Protein AF-A0A8C6BHD3-F1 (afdb_monomer)

InterPro domains:
  IPR000164 Histone H3/CENP-A [PR00622] (3-17)
  IPR000164 Histone H3/CENP-A [PR00622] (17-31)
  IPR000164 Histone H3/CENP-A [PR00622] (34-55)
  IPR000164 Histone H3/CENP-A [PR00622] (58-75)
  IPR000164 Histone H3/CENP-A [PR00622] (80-91)
  IPR000164 Histone H3/CENP-A [PS00322] (15-21)
  IPR000164 Histone H3/CENP-A [PS00959] (67-75)
  IPR000164 Histone H3/CENP-A [PTHR11426] (1-90)
  IPR000164 Histone H3/CENP-A [SM00428] (34-91)
  IPR007125 Core Histone H2A/H2B/H3 domain [PF00125] (44-90)
  IPR009072 Histone-fold [G3DSA:1.10.20.10] (2-91)
  IPR009072 Histone-fold [SSF47113] (2-87)

Solvent-accessible surface area (backbone atoms only — not comparable to full-atom values): 6552 Å² total; per-residue (Å²): 135,85,82,81,80,83,72,87,73,83,80,89,75,83,84,75,94,70,83,92,67,89,76,74,81,76,70,87,74,69,69,85,83,65,81,80,77,75,78,90,74,82,59,90,61,57,62,56,57,51,50,52,57,49,58,74,72,47,89,73,78,91,65,62,55,69,65,53,41,50,51,55,51,57,60,44,46,78,78,46,76,91,76,83,79,59,69,79,82,54,105

Foldseek 3Di:
DDDDDDDDDDDDDDDPDDDDDDDDPPDDDDDPDDDDDPPDDDDPPPVVVVVVVVPVVDPDDPDDLVVQLVVVQVVVCVVPPPDDDDPVVSD

pLDDT: mean 82.75, std 15.57, range [45.66, 98.62]

Nearest PDB structures (foldseek):
  3lel-assembly2_O  TM=9.770E-01  e=4.163E-06  Xenopus laevis
  6hts-assembly1_M  TM=9.794E-01  e=4.163E-06  Homo sapiens
  7cow-assembly1_K  TM=9.744E-01  e=5.567E-06  Homo sapiens
  6k1k-assembly1_E  TM=9.831E-01  e=8.610E-06  Homo sapiens
  5ong-assembly1_E  TM=9.718E-01  e=1.071E-05  Xenopus laevis

Sequence (91 aa):
MARTKQTARKSTGGKAPRKQLATKAARKSAPATGGVKKPHRYRPGTVALREIRRYQKSTELLIRKLPFQRLVREIAQDFKTDLRFQSYCLL

Secondary structure (DSSP, 8-state):
-------------------------------SSS-PPPPP-PPTTHHHHHHHHHHHH----SS-HHHHHHHHHHHHHTT-TT----GGG--

Organism: Monodon monoceros (NCBI:txid40151)

Structure (mmCIF, N/CA/C/O backbone):
data_AF-A0A8C6BHD3-F1
#
_entry.id   AF-A0A8C6BHD3-F1
#
loop_
_atom_site.group_PDB
_atom_site.id
_atom_site.type_symbol
_atom_site.label_atom_id
_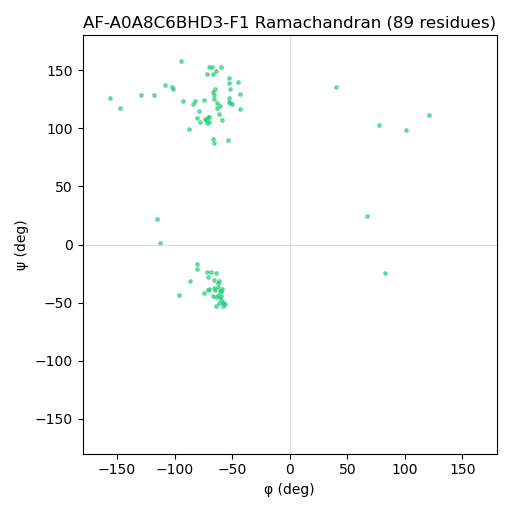atom_site.label_alt_id
_atom_site.label_comp_id
_atom_site.label_asym_id
_atom_site.label_entity_id
_atom_site.label_seq_id
_atom_site.pdbx_PDB_ins_code
_atom_site.Cartn_x
_atom_site.Cartn_y
_atom_site.Cartn_z
_atom_site.occupancy
_atom_site.B_iso_or_equiv
_atom_site.auth_seq_id
_atom_site.auth_comp_id
_atom_site.auth_asym_id
_atom_site.auth_atom_id
_atom_site.pdbx_PDB_model_num
ATOM 1 N N . MET A 1 1 ? 51.167 -11.502 -48.595 1.00 45.66 1 MET A N 1
ATOM 2 C CA . MET A 1 1 ? 51.450 -10.655 -47.413 1.00 45.66 1 MET A CA 1
ATOM 3 C C . MET A 1 1 ? 50.398 -9.556 -47.339 1.00 45.66 1 MET A C 1
ATOM 5 O O . MET A 1 1 ? 50.324 -8.739 -48.247 1.00 45.66 1 MET A O 1
ATOM 9 N N . ALA A 1 2 ? 49.517 -9.590 -46.336 1.00 60.16 2 ALA A N 1
ATOM 10 C CA . ALA A 1 2 ? 48.402 -8.650 -46.217 1.00 60.16 2 ALA A CA 1
ATOM 11 C C . ALA A 1 2 ? 48.869 -7.329 -45.580 1.00 60.16 2 ALA A C 1
ATOM 13 O O . ALA A 1 2 ? 49.417 -7.319 -44.481 1.00 60.16 2 ALA A O 1
ATOM 14 N N . ARG A 1 3 ? 48.656 -6.213 -46.283 1.00 64.12 3 ARG A N 1
ATOM 15 C CA . ARG A 1 3 ? 48.998 -4.860 -45.828 1.00 64.12 3 ARG A CA 1
ATOM 16 C C . ARG A 1 3 ? 48.054 -4.439 -44.699 1.00 64.12 3 ARG A C 1
ATOM 18 O O . ARG A 1 3 ? 46.882 -4.159 -44.942 1.00 64.12 3 ARG A O 1
ATOM 25 N N . THR A 1 4 ? 48.562 -4.345 -43.476 1.00 69.62 4 THR A N 1
ATOM 26 C CA . THR A 1 4 ? 47.844 -3.754 -42.342 1.00 69.62 4 THR A CA 1
ATOM 27 C C . THR A 1 4 ? 47.777 -2.234 -42.523 1.00 69.62 4 THR A C 1
ATOM 29 O O . THR A 1 4 ? 48.768 -1.518 -42.402 1.00 69.62 4 THR A O 1
ATOM 32 N N . LYS A 1 5 ? 46.596 -1.705 -42.863 1.00 67.81 5 LYS A N 1
ATOM 33 C CA . LYS A 1 5 ? 46.342 -0.257 -42.816 1.00 67.81 5 LYS A CA 1
ATOM 34 C C . LYS A 1 5 ? 46.091 0.136 -41.361 1.00 67.81 5 LYS A C 1
ATOM 36 O O . LYS A 1 5 ? 45.027 -0.131 -40.812 1.00 67.81 5 LYS A O 1
ATOM 41 N N . GLN A 1 6 ? 47.072 0.784 -40.746 1.00 65.44 6 GLN A N 1
ATOM 42 C CA . GLN A 1 6 ? 46.915 1.455 -39.462 1.00 65.44 6 GLN A CA 1
ATOM 43 C C . GLN A 1 6 ? 46.036 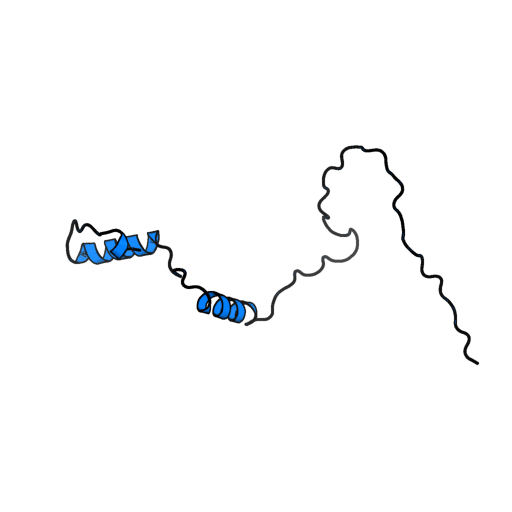2.698 -39.686 1.00 65.44 6 GLN A C 1
ATOM 45 O O . GLN A 1 6 ? 46.466 3.675 -40.295 1.00 65.44 6 GLN A O 1
ATOM 50 N N . THR A 1 7 ? 44.772 2.663 -39.266 1.00 68.19 7 THR A N 1
ATOM 51 C CA . THR A 1 7 ? 43.935 3.871 -39.253 1.00 68.19 7 THR A CA 1
ATOM 52 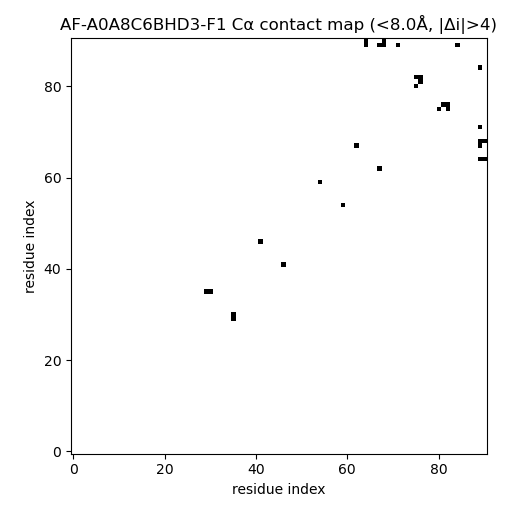C C . THR A 1 7 ? 44.216 4.642 -37.972 1.00 68.19 7 THR A C 1
ATOM 54 O O . THR A 1 7 ? 44.013 4.108 -36.880 1.00 68.19 7 THR A O 1
ATOM 57 N N . ALA A 1 8 ? 44.664 5.892 -38.092 1.00 63.75 8 ALA A N 1
ATOM 58 C CA . ALA A 1 8 ? 44.861 6.781 -36.954 1.00 63.75 8 ALA A CA 1
ATOM 59 C C . ALA A 1 8 ? 43.534 6.969 -36.197 1.00 63.75 8 ALA A C 1
ATOM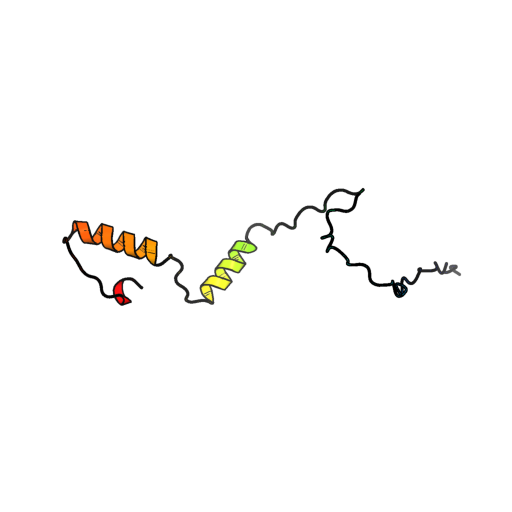 61 O O . ALA A 1 8 ? 42.609 7.635 -36.665 1.00 63.75 8 ALA A O 1
ATOM 62 N N . ARG A 1 9 ? 43.428 6.364 -35.014 1.00 66.00 9 ARG A N 1
ATOM 63 C CA . ARG A 1 9 ? 42.337 6.620 -34.074 1.00 66.00 9 ARG A CA 1
ATOM 64 C C . ARG A 1 9 ? 42.665 7.940 -33.375 1.00 66.00 9 ARG A C 1
ATOM 66 O O . ARG A 1 9 ? 43.662 8.019 -32.666 1.00 66.00 9 ARG A O 1
ATOM 73 N N . LYS A 1 10 ? 41.857 8.984 -33.582 1.00 61.91 10 LYS A N 1
ATOM 74 C CA . LYS A 1 10 ? 41.989 10.241 -32.828 1.00 61.91 10 LYS A CA 1
ATOM 75 C C . LYS A 1 10 ? 41.762 9.941 -31.343 1.00 61.91 10 LYS A C 1
ATOM 77 O O . LYS A 1 10 ? 40.651 9.592 -30.950 1.00 61.91 10 LYS A O 1
ATOM 82 N N . SER A 1 11 ? 42.804 10.067 -30.528 1.00 63.88 11 SER A N 1
ATOM 83 C CA . SER A 1 11 ? 42.697 10.076 -29.071 1.00 63.88 11 SER A CA 1
ATOM 84 C C . SER A 1 11 ? 42.073 11.402 -28.641 1.00 63.88 11 SER A C 1
ATOM 86 O O . SER A 1 11 ? 42.714 12.449 -28.679 1.00 63.88 11 SER A O 1
ATOM 88 N N . THR A 1 12 ? 40.803 11.392 -28.255 1.00 65.62 12 THR A N 1
ATOM 89 C CA . THR A 1 12 ? 40.200 12.530 -27.556 1.00 65.62 12 THR A CA 1
ATOM 90 C C . THR A 1 12 ? 40.722 12.565 -26.124 1.00 65.62 12 THR A C 1
ATOM 92 O O . THR A 1 12 ? 40.324 11.730 -25.313 1.00 65.62 12 THR A O 1
ATOM 95 N N . GLY A 1 13 ? 41.584 13.532 -25.807 1.00 58.53 13 GLY A N 1
ATOM 96 C CA . GLY A 1 13 ? 42.074 13.761 -24.449 1.00 58.53 13 GLY A CA 1
ATOM 97 C C . GLY A 1 13 ? 42.353 15.240 -24.188 1.00 58.53 13 GLY A C 1
ATOM 98 O O . GLY A 1 13 ? 43.216 15.821 -24.831 1.00 58.53 13 GLY A O 1
ATOM 99 N N . GLY A 1 14 ? 41.625 15.820 -23.228 1.00 66.69 14 GLY A N 1
ATOM 100 C CA . GLY A 1 14 ? 41.973 17.085 -22.568 1.00 66.69 14 GLY A CA 1
ATOM 101 C C . GLY A 1 14 ? 41.216 18.326 -23.049 1.00 66.69 14 GLY A C 1
ATOM 102 O O . GLY A 1 14 ? 41.583 18.963 -24.027 1.00 66.69 14 GLY A O 1
ATOM 103 N N . LYS A 1 15 ? 40.171 18.723 -22.315 1.00 65.75 15 LYS A N 1
ATOM 104 C CA . LYS A 1 15 ? 39.526 20.040 -22.450 1.00 65.75 15 LYS A CA 1
ATOM 105 C C . LYS A 1 15 ? 40.459 21.089 -21.816 1.00 65.75 15 LYS A C 1
ATOM 107 O O . LYS A 1 15 ? 40.810 20.933 -20.652 1.00 65.75 15 LYS A O 1
ATOM 112 N N . ALA A 1 16 ? 40.851 22.129 -22.553 1.00 69.38 16 ALA A N 1
ATOM 113 C CA . ALA A 1 16 ? 41.676 23.231 -22.034 1.00 69.38 16 ALA A CA 1
ATOM 114 C C . ALA A 1 16 ? 40.988 23.973 -20.858 1.00 69.38 16 ALA A C 1
ATOM 116 O O . ALA A 1 16 ? 39.749 23.994 -20.809 1.00 69.38 16 ALA A O 1
ATOM 117 N N . PRO A 1 17 ? 41.737 24.597 -19.921 1.00 63.50 17 PRO A N 1
ATOM 118 C CA . PRO A 1 17 ? 41.151 25.243 -18.750 1.00 63.50 17 PRO A CA 1
ATOM 119 C C . PRO A 1 17 ? 40.397 26.506 -19.178 1.00 63.50 17 PRO A C 1
ATOM 121 O O . PRO A 1 17 ? 40.983 27.499 -19.605 1.00 63.50 17 PRO A O 1
ATOM 124 N N . ARG A 1 18 ? 39.064 26.465 -19.100 1.00 64.00 18 ARG A N 1
ATOM 125 C CA . ARG A 1 18 ? 38.198 27.592 -19.461 1.00 64.00 18 ARG A CA 1
ATOM 126 C C . ARG A 1 18 ? 37.907 28.436 -18.218 1.00 64.00 18 ARG A C 1
ATOM 128 O O . ARG A 1 18 ? 37.376 27.921 -17.237 1.00 64.00 18 ARG A O 1
ATOM 135 N N . LYS A 1 19 ? 38.232 29.731 -18.299 1.00 63.78 19 LYS A N 1
ATOM 136 C CA . LYS A 1 19 ? 37.875 30.798 -17.344 1.00 63.78 19 LYS A CA 1
ATOM 137 C C . LYS A 1 19 ? 36.402 30.664 -16.913 1.00 63.78 19 LYS A C 1
ATOM 139 O O . LYS A 1 19 ? 35.529 30.513 -17.772 1.00 63.78 19 LYS A O 1
ATOM 144 N N . GLN A 1 20 ? 36.138 30.684 -15.604 1.00 64.19 20 GLN A N 1
ATOM 145 C CA . GLN A 1 20 ? 34.797 30.546 -15.031 1.00 64.19 20 GLN A CA 1
ATOM 146 C C . GLN A 1 20 ? 33.893 31.711 -15.448 1.00 64.19 20 GLN A C 1
ATOM 148 O O . GLN A 1 20 ? 34.120 32.858 -15.079 1.00 64.19 20 GLN A O 1
ATOM 153 N N . LEU A 1 21 ? 32.829 31.379 -16.172 1.00 62.09 21 LEU A N 1
ATOM 154 C CA . LEU A 1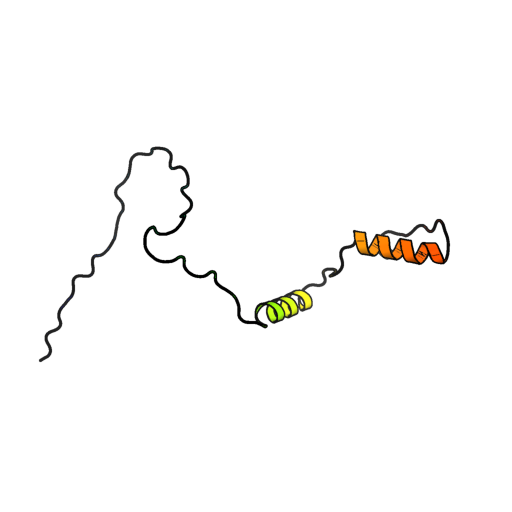 21 ? 31.595 32.152 -16.246 1.00 62.09 21 LEU A CA 1
ATOM 155 C C . LEU A 1 21 ? 30.469 31.157 -15.957 1.00 62.09 21 LEU A C 1
ATOM 157 O O . LEU A 1 21 ? 30.466 30.054 -16.510 1.00 62.09 21 LEU A O 1
ATOM 161 N N . ALA A 1 22 ? 29.594 31.514 -15.016 1.00 66.25 22 ALA A N 1
ATOM 162 C CA . ALA A 1 22 ? 28.598 30.644 -14.399 1.00 66.25 22 ALA A CA 1
ATOM 163 C C . ALA A 1 22 ? 27.881 29.742 -15.418 1.00 66.25 22 ALA A C 1
ATOM 165 O O . ALA A 1 22 ? 27.180 30.204 -16.319 1.00 66.25 22 ALA A O 1
AT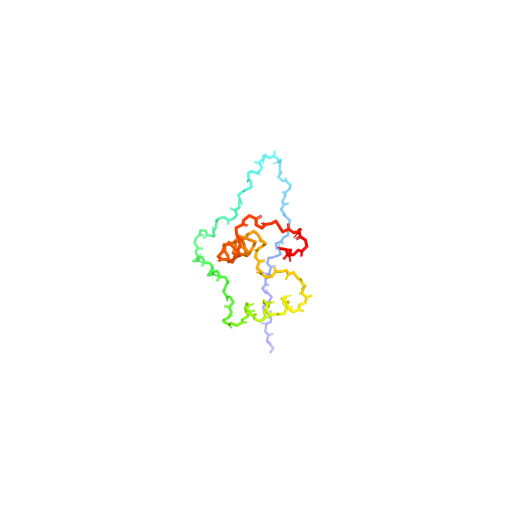OM 166 N N . THR A 1 23 ? 28.056 28.428 -15.272 1.00 59.62 23 THR A N 1
ATOM 167 C CA . THR A 1 23 ? 27.392 27.451 -16.134 1.00 59.62 23 THR A CA 1
ATOM 168 C C . THR A 1 23 ? 26.031 27.116 -15.543 1.00 59.62 23 THR A C 1
ATOM 170 O O . THR A 1 23 ? 25.893 26.302 -14.636 1.00 59.62 23 THR A O 1
ATOM 173 N N . LYS A 1 24 ? 24.990 27.753 -16.087 1.00 64.69 24 LYS A N 1
ATOM 174 C CA . LYS A 1 24 ? 23.608 27.275 -15.982 1.00 64.69 24 LYS A CA 1
ATOM 175 C C . LYS A 1 24 ? 23.611 25.799 -16.394 1.00 64.69 24 LYS A C 1
ATOM 177 O O . LYS A 1 24 ? 24.056 25.481 -17.498 1.00 64.69 24 LYS A O 1
ATOM 182 N N . ALA A 1 25 ? 23.183 24.898 -15.509 1.00 62.44 25 ALA A N 1
ATOM 183 C CA . ALA A 1 25 ? 23.145 23.466 -15.790 1.00 62.44 25 ALA A CA 1
ATOM 184 C C . ALA A 1 25 ? 22.127 23.187 -16.907 1.00 62.44 25 ALA A C 1
ATOM 186 O O . ALA A 1 25 ? 20.952 22.922 -16.658 1.00 62.44 25 ALA A O 1
ATOM 187 N N . ALA A 1 26 ? 22.583 23.264 -18.156 1.00 61.62 26 ALA A N 1
ATOM 188 C CA . ALA A 1 26 ? 21.859 22.769 -19.308 1.00 61.62 26 ALA A CA 1
ATOM 189 C C . ALA A 1 26 ? 21.790 21.244 -19.173 1.00 61.62 26 ALA A C 1
ATOM 191 O O . ALA A 1 26 ? 22.698 20.514 -19.576 1.00 61.62 26 ALA A O 1
ATOM 192 N N . ARG A 1 27 ? 20.722 20.750 -18.535 1.00 65.88 27 ARG A N 1
ATOM 193 C CA . ARG A 1 27 ? 20.339 19.340 -18.630 1.00 65.88 27 ARG A CA 1
ATOM 194 C C . ARG A 1 27 ? 20.258 19.028 -20.121 1.00 65.88 27 ARG A C 1
ATOM 196 O O . ARG A 1 27 ? 19.599 19.767 -20.843 1.00 65.88 27 ARG A O 1
ATOM 203 N N . LYS A 1 28 ? 20.9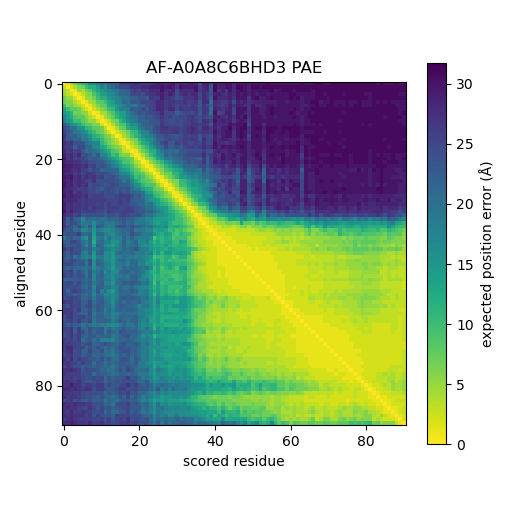64 17.987 -20.578 1.00 62.12 28 LYS A N 1
ATOM 204 C CA . LYS A 1 28 ? 20.961 17.526 -21.976 1.00 62.12 28 LYS A CA 1
ATOM 205 C C . LYS A 1 28 ? 19.521 17.286 -22.451 1.00 62.12 28 LYS A C 1
ATOM 207 O O . LYS A 1 28 ? 19.003 16.180 -22.326 1.00 62.12 28 LYS A O 1
ATOM 212 N N . SER A 1 29 ? 18.877 18.305 -23.001 1.00 61.06 29 SER A N 1
ATOM 213 C CA . SER A 1 29 ? 17.704 18.161 -23.847 1.00 61.06 29 SER A CA 1
ATOM 214 C C . SER A 1 29 ? 18.218 17.782 -25.231 1.00 61.06 29 SER A C 1
ATOM 216 O O . SER A 1 29 ? 18.868 18.610 -25.854 1.00 61.06 29 SER A O 1
ATOM 218 N N . ALA A 1 30 ? 17.981 16.520 -25.607 1.00 66.06 30 ALA A N 1
ATOM 219 C CA . ALA A 1 30 ? 18.054 15.885 -26.931 1.00 66.06 30 ALA A CA 1
ATOM 220 C C . ALA A 1 30 ? 19.220 16.255 -27.890 1.00 66.06 30 ALA A C 1
ATOM 222 O O . ALA A 1 30 ? 19.500 17.425 -28.129 1.00 66.06 30 ALA A O 1
ATOM 223 N N . PRO A 1 31 ? 19.870 15.278 -28.553 1.00 61.19 31 PRO A N 1
ATOM 224 C CA . PRO A 1 31 ? 20.669 15.604 -29.730 1.00 61.19 31 PRO A CA 1
ATOM 225 C C . PRO A 1 31 ? 19.757 16.226 -30.801 1.00 61.19 31 PRO A C 1
ATOM 227 O O . PRO A 1 31 ? 18.792 15.606 -31.246 1.00 61.19 31 PRO A O 1
ATOM 230 N N . ALA A 1 32 ? 20.050 17.468 -31.192 1.00 64.75 32 ALA A N 1
ATOM 231 C CA . ALA A 1 32 ? 19.544 18.031 -32.434 1.00 64.75 32 ALA A CA 1
ATOM 232 C C . ALA A 1 32 ? 20.138 17.190 -33.571 1.00 64.75 32 ALA A C 1
ATOM 234 O O . ALA A 1 32 ? 21.357 17.077 -33.665 1.00 64.75 32 ALA A O 1
ATOM 235 N N . THR A 1 33 ? 19.271 16.591 -34.390 1.00 64.25 33 THR A N 1
ATOM 236 C CA . THR A 1 33 ? 19.553 15.608 -35.458 1.00 64.25 33 THR A CA 1
ATOM 237 C C . THR A 1 33 ? 19.826 14.172 -34.967 1.00 64.25 33 THR A C 1
ATOM 239 O O . THR A 1 33 ? 20.896 13.833 -34.472 1.00 64.25 33 THR A O 1
ATOM 242 N N . GLY A 1 34 ? 18.814 13.308 -35.116 1.00 65.19 34 GLY A N 1
ATOM 243 C CA . GLY A 1 34 ? 18.847 11.879 -34.776 1.00 65.19 34 GLY A CA 1
ATOM 244 C C . GLY A 1 34 ? 17.783 11.512 -33.741 1.00 65.19 34 GLY A C 1
ATOM 245 O O . GLY A 1 34 ? 17.853 11.952 -32.598 1.00 65.19 34 GLY A O 1
ATOM 246 N N . GLY A 1 35 ? 16.777 10.734 -34.156 1.00 75.88 35 GLY A N 1
ATOM 247 C CA . GLY A 1 35 ? 15.569 10.428 -33.383 1.00 75.88 35 GLY A CA 1
ATOM 248 C C . GLY A 1 35 ? 15.818 10.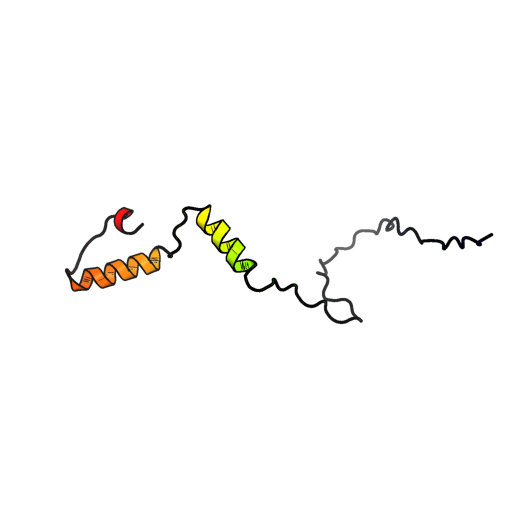068 -31.913 1.00 75.88 35 GLY A C 1
ATOM 249 O O . GLY A 1 35 ? 16.764 9.358 -31.570 1.00 75.88 35 GLY A O 1
ATOM 250 N N . VAL A 1 36 ? 14.940 10.563 -31.038 1.00 77.38 36 VAL A N 1
ATOM 251 C CA . VAL A 1 36 ? 14.983 10.317 -29.592 1.00 77.38 36 VAL A CA 1
ATOM 252 C C . VAL A 1 36 ? 15.074 8.810 -29.336 1.00 77.38 36 VAL A C 1
ATOM 254 O O . VAL A 1 36 ? 14.207 8.047 -29.766 1.00 77.38 36 VAL A O 1
ATOM 257 N N . LYS A 1 37 ? 16.125 8.367 -28.629 1.00 79.94 37 LYS A N 1
ATOM 258 C CA . LYS A 1 37 ? 16.259 6.969 -28.196 1.00 79.94 37 LYS A CA 1
ATOM 259 C C . LYS A 1 37 ? 14.985 6.576 -27.451 1.00 79.94 37 LYS A C 1
ATOM 261 O O . LYS A 1 37 ? 14.636 7.218 -26.460 1.00 79.94 37 LYS A O 1
ATOM 266 N N . LYS A 1 38 ? 14.308 5.522 -27.919 1.00 84.75 38 LYS A N 1
ATOM 267 C CA . LYS A 1 38 ? 13.094 5.014 -27.268 1.00 84.75 38 LYS A CA 1
ATOM 268 C C . LYS A 1 38 ? 13.375 4.776 -25.776 1.00 84.75 38 LYS A C 1
ATOM 270 O O . LYS A 1 38 ? 14.410 4.177 -25.458 1.00 84.75 38 LYS A O 1
ATOM 275 N N . PRO A 1 39 ? 12.488 5.224 -24.869 1.00 90.12 39 PRO A N 1
ATOM 276 C CA . PRO A 1 39 ? 12.610 4.908 -23.455 1.00 90.12 39 PRO A CA 1
ATOM 277 C C . PRO A 1 39 ? 12.733 3.398 -23.252 1.00 90.12 39 PRO A C 1
ATOM 279 O O . PRO A 1 39 ? 12.061 2.609 -23.920 1.00 90.12 39 PRO A O 1
ATOM 282 N N . HIS A 1 40 ? 13.609 2.989 -22.338 1.00 92.38 40 HIS A N 1
ATOM 283 C CA . HIS A 1 40 ? 13.759 1.580 -22.006 1.00 92.38 40 HIS A CA 1
ATOM 284 C C . HIS A 1 40 ? 12.474 1.062 -21.347 1.00 92.38 40 HIS A C 1
ATOM 286 O O . HIS A 1 40 ? 12.036 1.599 -20.329 1.00 92.38 40 HIS A O 1
ATOM 292 N N . ARG A 1 41 ? 11.903 -0.014 -21.895 1.00 95.56 41 ARG A N 1
ATOM 293 C CA . ARG A 1 41 ? 10.753 -0.722 -21.325 1.00 95.56 41 ARG A CA 1
ATOM 294 C C . ARG A 1 41 ? 11.155 -2.154 -20.994 1.00 95.56 41 ARG A C 1
ATOM 296 O O . ARG A 1 41 ? 11.690 -2.860 -21.844 1.00 95.56 41 ARG A O 1
ATOM 303 N N . TYR A 1 42 ? 10.888 -2.579 -19.761 1.00 96.75 42 TYR A N 1
ATOM 304 C CA . TYR A 1 42 ? 11.101 -3.964 -19.345 1.00 96.75 42 TYR A CA 1
ATOM 305 C C . TYR A 1 42 ? 10.133 -4.913 -20.059 1.00 96.75 42 TYR A C 1
ATOM 307 O O . TYR A 1 42 ? 9.014 -4.531 -20.409 1.00 96.75 42 TYR A O 1
ATOM 315 N N . ARG A 1 43 ? 10.554 -6.170 -20.229 1.00 97.00 43 ARG A N 1
ATOM 316 C CA . ARG A 1 43 ? 9.677 -7.236 -20.721 1.00 97.00 43 ARG A CA 1
ATOM 317 C C . ARG A 1 43 ? 8.535 -7.491 -19.725 1.00 97.00 43 ARG A C 1
ATOM 319 O O . ARG A 1 43 ? 8.740 -7.319 -18.515 1.00 97.00 43 ARG A O 1
ATOM 326 N N . PRO A 1 44 ? 7.348 -7.911 -20.202 1.00 98.12 44 PRO A N 1
ATOM 327 C CA . PRO A 1 44 ? 6.285 -8.365 -19.309 1.00 98.12 44 PRO A CA 1
ATOM 328 C C . PRO A 1 44 ? 6.827 -9.444 -18.357 1.00 98.12 44 PRO A C 1
ATOM 330 O O . PRO A 1 44 ? 7.721 -10.210 -18.711 1.00 98.12 44 PRO A O 1
ATOM 333 N N . GLY A 1 45 ? 6.365 -9.432 -17.108 1.00 97.88 45 GLY A N 1
ATOM 334 C CA . GLY A 1 45 ? 6.849 -10.325 -16.048 1.00 97.88 45 GLY A CA 1
ATOM 335 C C . GLY A 1 45 ? 8.132 -9.873 -15.335 1.00 97.88 45 GLY A C 1
ATOM 336 O O . GLY A 1 45 ? 8.309 -10.187 -14.163 1.00 97.88 45 GLY A O 1
ATOM 337 N N . THR A 1 46 ? 9.001 -9.061 -15.955 1.00 98.38 46 THR A N 1
ATOM 338 C CA . THR A 1 46 ? 10.260 -8.632 -15.302 1.00 98.38 46 THR A CA 1
ATOM 339 C C . THR A 1 46 ? 10.020 -7.759 -14.067 1.00 98.38 46 THR A C 1
ATOM 341 O O . THR A 1 46 ? 10.737 -7.867 -13.074 1.00 98.38 46 THR A O 1
ATOM 344 N N . VAL A 1 47 ? 9.033 -6.860 -14.117 1.00 98.19 47 VAL A N 1
ATOM 345 C CA . VAL A 1 47 ? 8.681 -6.016 -12.961 1.00 98.19 47 VAL A CA 1
ATOM 346 C C . VAL A 1 47 ? 7.932 -6.834 -11.906 1.00 98.19 47 VAL A C 1
ATOM 348 O O . VAL A 1 47 ? 8.311 -6.768 -10.743 1.00 98.19 47 VAL A O 1
ATOM 351 N N . ALA A 1 48 ? 7.001 -7.699 -12.318 1.00 98.38 48 ALA A N 1
ATOM 352 C CA . ALA A 1 48 ? 6.249 -8.568 -11.412 1.00 98.38 48 ALA A CA 1
ATOM 353 C C . ALA A 1 48 ? 7.158 -9.494 -10.583 1.00 98.38 48 ALA A C 1
ATOM 355 O O . ALA A 1 48 ? 7.056 -9.526 -9.363 1.00 98.38 48 ALA A O 1
ATOM 356 N N . LEU A 1 49 ? 8.121 -10.188 -11.207 1.00 98.62 49 LEU A N 1
ATOM 357 C CA . LEU A 1 49 ? 9.062 -11.055 -10.477 1.00 98.62 49 LEU A CA 1
ATOM 358 C C . LEU A 1 49 ? 9.936 -10.277 -9.484 1.00 98.62 49 LEU A C 1
ATOM 360 O O . LEU A 1 49 ? 10.297 -10.793 -8.427 1.00 98.62 49 LEU A O 1
ATOM 364 N N . ARG A 1 50 ? 10.285 -9.030 -9.812 1.00 98.31 50 ARG A N 1
ATOM 365 C CA . ARG A 1 50 ? 11.036 -8.143 -8.917 1.00 98.31 50 ARG A CA 1
ATOM 366 C C . ARG A 1 50 ? 10.183 -7.682 -7.735 1.00 98.31 50 ARG A C 1
ATOM 368 O O . ARG A 1 50 ? 10.700 -7.634 -6.624 1.00 98.31 50 ARG A O 1
ATOM 375 N N . GLU A 1 51 ? 8.906 -7.387 -7.955 1.00 98.00 51 GLU A N 1
ATOM 376 C CA . GLU A 1 51 ? 7.952 -7.047 -6.893 1.00 98.00 51 GLU A CA 1
ATOM 377 C C . GLU A 1 51 ? 7.676 -8.241 -5.971 1.00 98.00 51 GLU A C 1
ATOM 379 O O . GLU A 1 51 ? 7.773 -8.082 -4.759 1.00 98.00 51 GLU A O 1
ATOM 384 N N . ILE A 1 52 ? 7.463 -9.446 -6.516 1.00 98.38 52 ILE A N 1
ATOM 385 C CA . ILE A 1 52 ? 7.294 -10.683 -5.729 1.00 98.38 52 ILE A CA 1
ATOM 386 C C . ILE A 1 52 ? 8.498 -10.900 -4.809 1.00 98.38 52 ILE A C 1
ATOM 388 O O . ILE A 1 52 ? 8.338 -11.044 -3.600 1.00 98.38 52 ILE A O 1
ATOM 392 N N . ARG A 1 53 ? 9.720 -10.847 -5.357 1.00 98.44 53 ARG A N 1
ATOM 393 C CA . ARG A 1 53 ? 10.948 -11.007 -4.559 1.00 98.44 53 ARG A CA 1
ATOM 394 C C . ARG A 1 53 ? 11.109 -9.914 -3.503 1.00 98.44 53 ARG A C 1
ATOM 396 O O . ARG A 1 53 ? 11.606 -10.194 -2.418 1.00 98.44 53 ARG A O 1
ATOM 403 N N . ARG A 1 54 ? 10.718 -8.671 -3.813 1.00 98.19 54 ARG A N 1
ATOM 404 C CA . ARG A 1 54 ? 10.754 -7.557 -2.855 1.00 98.19 54 ARG A CA 1
ATOM 405 C C . ARG A 1 54 ? 9.794 -7.819 -1.692 1.00 98.19 54 ARG A C 1
ATOM 407 O O . ARG A 1 54 ? 10.243 -7.781 -0.552 1.00 98.19 54 ARG A O 1
ATOM 414 N N . TYR A 1 55 ? 8.524 -8.112 -1.975 1.00 98.06 55 TYR A N 1
ATOM 415 C CA . TYR A 1 55 ? 7.494 -8.283 -0.945 1.00 98.06 55 TYR A CA 1
ATOM 416 C C . TYR A 1 55 ? 7.662 -9.562 -0.128 1.00 98.06 55 TYR A C 1
ATOM 418 O O . TYR A 1 55 ? 7.308 -9.567 1.039 1.00 98.06 55 TYR A O 1
ATOM 426 N N . GLN A 1 56 ? 8.266 -10.613 -0.689 1.00 98.00 56 GLN A N 1
ATOM 427 C CA . GLN A 1 56 ? 8.640 -11.805 0.080 1.00 98.00 56 GLN A CA 1
ATOM 428 C C . GLN A 1 56 ? 9.826 -11.563 1.028 1.00 98.00 56 GLN A C 1
ATOM 430 O O . GLN A 1 56 ? 9.982 -12.291 2.003 1.00 98.00 56 GLN A O 1
ATOM 435 N N . LYS A 1 57 ? 10.678 -10.565 0.749 1.00 98.31 57 LYS A N 1
ATOM 436 C CA . LYS A 1 57 ? 11.833 -10.223 1.595 1.00 98.31 57 LYS A CA 1
ATOM 437 C C . LYS A 1 57 ? 11.471 -9.261 2.731 1.00 98.31 57 LYS A C 1
ATOM 439 O O . LYS A 1 57 ? 12.116 -9.285 3.774 1.00 98.31 57 LYS A O 1
ATOM 444 N N . SER A 1 58 ? 10.501 -8.377 2.514 1.00 97.50 58 SER A N 1
ATOM 445 C CA . SER A 1 58 ? 10.040 -7.395 3.501 1.00 97.50 58 SER A CA 1
ATOM 446 C C . SER A 1 58 ? 8.831 -7.894 4.290 1.00 97.50 58 SER A C 1
ATOM 448 O O . SER A 1 58 ? 8.056 -8.695 3.789 1.00 97.50 58 SER A O 1
ATOM 450 N N . THR A 1 59 ? 8.601 -7.326 5.471 1.00 96.62 59 THR A N 1
ATOM 451 C CA . THR A 1 59 ? 7.396 -7.564 6.289 1.00 96.62 59 THR A CA 1
ATOM 452 C C . THR A 1 59 ? 6.543 -6.300 6.448 1.00 96.62 59 THR A C 1
ATOM 454 O O . THR A 1 59 ? 5.768 -6.172 7.393 1.00 96.62 59 THR A O 1
ATOM 457 N N . GLU A 1 60 ? 6.698 -5.333 5.537 1.00 96.00 60 GLU A N 1
ATOM 458 C CA . GLU A 1 60 ? 5.888 -4.115 5.538 1.00 96.00 60 GLU A CA 1
ATOM 459 C C . GLU A 1 60 ? 4.420 -4.424 5.219 1.00 96.00 60 GLU A C 1
ATOM 461 O O . GLU A 1 60 ? 4.105 -5.323 4.438 1.00 96.00 60 GLU A O 1
ATOM 466 N N . LEU A 1 61 ? 3.510 -3.652 5.812 1.00 95.88 61 LEU A N 1
ATOM 467 C CA . LEU A 1 61 ? 2.091 -3.769 5.501 1.00 95.88 61 LEU A CA 1
ATOM 468 C C . LEU A 1 61 ? 1.846 -3.342 4.057 1.00 95.88 61 LEU A C 1
ATOM 470 O O . LEU A 1 61 ? 2.235 -2.250 3.641 1.00 95.88 61 LEU A O 1
ATOM 474 N N . LEU A 1 62 ? 1.153 -4.195 3.308 1.00 95.81 62 LEU A N 1
ATOM 475 C CA . LEU A 1 62 ? 0.842 -3.942 1.901 1.00 95.81 62 LEU A CA 1
ATOM 476 C C . LEU A 1 62 ? -0.361 -3.003 1.727 1.00 95.81 62 LEU A C 1
ATOM 478 O O . LEU A 1 62 ? -0.511 -2.364 0.687 1.00 95.81 62 LEU A O 1
ATOM 482 N N . ILE A 1 63 ? -1.208 -2.897 2.754 1.00 95.69 63 ILE A N 1
ATOM 483 C CA . ILE A 1 63 ? -2.379 -2.020 2.780 1.00 95.69 63 ILE A CA 1
ATOM 484 C C . ILE A 1 63 ? -2.049 -0.785 3.621 1.00 95.69 63 ILE A C 1
ATOM 486 O O . ILE A 1 63 ? -1.469 -0.873 4.703 1.00 95.69 63 ILE A O 1
ATOM 490 N N . ARG A 1 64 ? -2.422 0.400 3.127 1.00 96.50 64 ARG A N 1
ATOM 491 C CA . ARG A 1 64 ? -2.212 1.658 3.854 1.00 96.50 64 ARG A CA 1
ATOM 492 C C . ARG A 1 64 ? -3.045 1.675 5.143 1.00 96.50 64 ARG A C 1
ATOM 494 O O . ARG A 1 64 ? -4.247 1.431 5.104 1.00 96.50 64 ARG A O 1
ATOM 501 N N . LYS A 1 65 ? -2.426 2.081 6.256 1.00 95.12 65 LYS A N 1
ATOM 502 C CA . LYS A 1 65 ? -3.046 2.077 7.596 1.00 95.12 65 LYS A CA 1
ATOM 503 C C . LYS A 1 65 ? -4.331 2.909 7.689 1.00 95.12 65 LYS A C 1
ATOM 505 O O . LYS A 1 65 ? -5.346 2.408 8.146 1.00 95.12 65 LYS A O 1
ATOM 510 N N . LEU A 1 66 ? -4.324 4.165 7.226 1.00 95.38 66 LEU A N 1
ATOM 511 C CA . LEU A 1 66 ? -5.484 5.061 7.362 1.00 95.38 66 LEU A CA 1
ATOM 512 C C . LEU A 1 66 ? -6.760 4.564 6.648 1.00 95.38 66 LEU A C 1
ATOM 514 O O . LEU A 1 66 ? -7.808 4.555 7.291 1.00 95.38 66 LEU A O 1
ATOM 518 N N . PRO A 1 67 ? -6.734 4.171 5.357 1.00 97.06 67 PRO A N 1
ATOM 519 C CA . PRO A 1 67 ? -7.937 3.647 4.713 1.00 97.06 67 PRO A CA 1
ATOM 520 C C . PRO A 1 67 ? -8.388 2.315 5.323 1.00 97.06 67 PRO A C 1
ATOM 522 O O . PRO A 1 67 ? -9.585 2.137 5.513 1.00 97.06 67 PRO A O 1
ATOM 525 N N . PHE A 1 68 ? -7.461 1.431 5.712 1.00 97.06 68 PHE A N 1
ATOM 526 C CA . PHE A 1 68 ? -7.807 0.197 6.425 1.00 97.06 68 PHE A CA 1
ATOM 527 C C . PHE A 1 68 ? -8.501 0.491 7.764 1.00 97.06 68 PHE A C 1
ATOM 529 O O . PHE A 1 68 ? -9.566 -0.043 8.046 1.00 97.06 68 PHE A O 1
ATOM 536 N N . GLN A 1 69 ? -7.969 1.429 8.547 1.00 96.12 69 GLN A N 1
ATOM 537 C CA . GLN A 1 69 ? -8.579 1.879 9.796 1.00 96.12 69 GLN A CA 1
ATOM 538 C C . GLN A 1 69 ? -9.986 2.462 9.594 1.00 96.12 69 GLN A C 1
ATOM 540 O O . GLN A 1 69 ? -10.854 2.252 10.440 1.00 96.12 69 GLN A O 1
ATOM 545 N N . ARG A 1 70 ? -10.217 3.232 8.521 1.00 96.25 70 ARG A N 1
ATOM 546 C CA . ARG A 1 70 ? -11.553 3.767 8.204 1.00 96.25 70 ARG A CA 1
ATOM 547 C C . ARG A 1 70 ? -12.534 2.636 7.907 1.00 96.25 70 ARG A C 1
ATOM 549 O O . ARG A 1 70 ? -13.604 2.632 8.499 1.00 96.25 70 ARG A O 1
ATOM 556 N N . LEU A 1 71 ? -12.118 1.660 7.100 1.00 96.44 71 LEU A N 1
ATOM 557 C CA . LEU A 1 71 ? -12.921 0.480 6.778 1.00 96.44 71 LEU A CA 1
ATOM 558 C C . LEU A 1 71 ? -13.289 -0.329 8.031 1.00 96.44 71 LEU A C 1
ATOM 560 O O . LEU A 1 71 ? -14.440 -0.709 8.203 1.00 96.44 71 LEU A O 1
ATOM 564 N N . VAL A 1 72 ? -12.338 -0.551 8.944 1.00 96.44 72 VAL A N 1
ATOM 565 C CA . VAL A 1 72 ? -12.618 -1.264 10.204 1.00 96.44 72 VAL A CA 1
ATOM 566 C C . VAL A 1 72 ? -13.674 -0.531 11.037 1.00 96.44 72 VAL A C 1
ATOM 568 O O . VAL A 1 72 ? -14.549 -1.168 11.617 1.00 96.44 72 VAL A O 1
ATOM 571 N N . ARG A 1 73 ? -13.616 0.805 11.093 1.00 95.38 73 ARG A N 1
ATOM 572 C CA . ARG A 1 73 ? -14.594 1.617 11.835 1.00 95.38 73 ARG A CA 1
ATOM 573 C C . ARG A 1 73 ? -15.966 1.626 11.178 1.00 95.38 73 ARG A C 1
ATOM 575 O O . ARG A 1 73 ? -16.951 1.586 11.899 1.00 95.38 73 ARG A O 1
ATOM 582 N N . GLU A 1 74 ? -16.008 1.674 9.851 1.00 96.31 74 GLU A N 1
ATOM 583 C CA . GLU A 1 74 ? -17.240 1.583 9.067 1.00 96.31 74 GLU A CA 1
ATOM 584 C C . GLU A 1 74 ? -17.971 0.271 9.368 1.00 96.31 74 GLU A C 1
ATOM 586 O O . GLU A 1 74 ? -19.097 0.307 9.843 1.00 96.31 74 GLU A O 1
ATOM 591 N N . ILE A 1 75 ? -17.282 -0.868 9.247 1.00 96.56 75 ILE A N 1
ATOM 592 C CA . ILE A 1 75 ? -17.862 -2.189 9.536 1.00 96.56 75 ILE A CA 1
ATOM 593 C C . ILE A 1 75 ? -18.292 -2.301 11.004 1.00 96.56 75 ILE A C 1
ATOM 595 O O . ILE A 1 75 ? -19.352 -2.832 11.310 1.00 96.56 75 ILE A O 1
ATOM 599 N N . ALA A 1 76 ? -17.469 -1.823 11.941 1.00 96.62 76 ALA A N 1
ATOM 600 C CA . ALA A 1 76 ? -17.779 -1.932 13.365 1.00 96.62 76 ALA A CA 1
ATOM 601 C C . ALA A 1 76 ? -19.010 -1.113 13.780 1.00 96.62 76 ALA A C 1
ATOM 603 O O . ALA A 1 76 ? -19.722 -1.515 14.704 1.00 96.62 76 ALA A O 1
ATOM 604 N N . GLN A 1 77 ? -19.261 0.006 13.096 1.00 96.06 77 GLN A N 1
ATOM 605 C CA . GLN A 1 77 ? -20.410 0.867 13.355 1.00 96.06 77 GLN A CA 1
ATOM 606 C C . GLN A 1 77 ? -21.739 0.131 13.127 1.00 96.06 77 GLN A C 1
ATOM 608 O O . GLN A 1 77 ? -22.691 0.396 13.859 1.00 96.06 77 GLN A O 1
ATOM 613 N N . ASP A 1 78 ? -21.783 -0.825 12.193 1.00 96.50 78 ASP A N 1
ATOM 614 C CA . ASP A 1 78 ? -22.977 -1.630 11.899 1.00 96.50 78 ASP A CA 1
ATOM 615 C C . ASP A 1 78 ? -23.350 -2.589 13.044 1.00 96.50 78 ASP A C 1
ATOM 617 O O . ASP A 1 78 ? -24.507 -2.986 13.175 1.00 96.50 78 ASP A O 1
ATOM 621 N N . PHE A 1 79 ? -22.387 -2.956 13.897 1.00 95.62 79 PHE A N 1
ATOM 622 C CA . PHE A 1 79 ? -22.615 -3.863 15.028 1.00 95.62 79 PHE A CA 1
ATOM 623 C C . PHE A 1 79 ? -22.870 -3.119 16.338 1.00 95.62 79 PHE A C 1
ATOM 625 O O . PHE A 1 79 ? -23.723 -3.523 17.130 1.00 95.62 79 PHE A O 1
ATOM 632 N N . LYS A 1 80 ? -22.094 -2.065 16.612 1.00 94.56 80 LYS A N 1
ATOM 633 C CA . LYS A 1 80 ? -22.228 -1.261 17.829 1.00 94.56 80 LYS A CA 1
ATOM 634 C C . LYS A 1 80 ? -21.663 0.135 17.609 1.00 94.56 80 LYS A C 1
ATOM 636 O O . LYS A 1 80 ? -20.491 0.297 17.268 1.00 94.56 80 LYS A O 1
ATOM 641 N N . THR A 1 81 ? -22.484 1.141 17.888 1.00 93.06 81 THR A N 1
ATOM 642 C CA . THR A 1 81 ? -22.075 2.543 17.806 1.00 93.06 81 THR A CA 1
ATOM 643 C C . THR A 1 81 ? -21.093 2.900 18.930 1.00 93.06 81 THR A C 1
ATOM 645 O O . THR A 1 81 ? -21.086 2.284 19.999 1.00 93.06 81 THR A O 1
ATOM 648 N N . ASP A 1 82 ? -20.236 3.894 18.676 1.00 91.94 82 ASP A N 1
ATOM 649 C CA . ASP A 1 82 ? -19.328 4.513 19.661 1.00 91.94 82 ASP A CA 1
ATOM 650 C C . ASP A 1 82 ? -18.203 3.612 20.208 1.00 91.94 82 ASP A C 1
ATOM 652 O O . ASP A 1 82 ? -17.635 3.850 21.279 1.00 91.94 82 ASP A O 1
ATOM 656 N N . LEU A 1 83 ? -17.810 2.592 19.440 1.00 93.62 83 LEU A N 1
ATOM 657 C CA . LEU A 1 83 ? -16.654 1.758 19.763 1.00 93.62 83 LEU A CA 1
ATOM 658 C C . LEU A 1 83 ? -15.330 2.537 19.682 1.00 93.62 83 LEU A C 1
ATOM 660 O O . LEU A 1 83 ? -14.993 3.190 18.688 1.00 93.62 83 LEU A O 1
ATOM 664 N N . ARG A 1 84 ? -14.514 2.401 20.733 1.00 94.56 84 ARG A N 1
ATOM 665 C CA . ARG A 1 84 ? -13.134 2.901 20.775 1.00 94.56 84 ARG A CA 1
ATOM 666 C C . ARG A 1 84 ? -12.166 1.749 20.543 1.00 94.56 84 ARG A C 1
ATOM 668 O O . ARG A 1 84 ? -12.272 0.701 21.165 1.00 94.56 84 ARG A O 1
ATOM 675 N N . PHE A 1 85 ? -11.191 1.984 19.673 1.00 93.88 85 PHE A N 1
ATOM 676 C CA . PHE A 1 85 ? -10.173 1.005 19.311 1.00 93.88 85 PHE A CA 1
ATOM 677 C C . PHE A 1 85 ? -8.828 1.388 19.907 1.00 93.88 85 PHE A C 1
ATOM 679 O O . PHE A 1 85 ? -8.415 2.549 19.827 1.00 93.88 85 PHE A O 1
ATOM 686 N N . GLN A 1 86 ? -8.125 0.399 20.448 1.00 95.12 86 GLN A N 1
ATOM 687 C CA . GLN A 1 86 ? -6.724 0.550 20.802 1.00 95.12 86 GLN A CA 1
ATOM 688 C C . GLN A 1 86 ? -5.865 0.610 19.534 1.00 95.12 86 GLN A C 1
ATOM 690 O O . GLN A 1 86 ? -6.175 -0.033 18.531 1.00 95.12 86 GLN A O 1
ATOM 695 N N . SER A 1 87 ? -4.773 1.376 19.572 1.00 89.56 87 SER A N 1
ATOM 696 C CA . SER A 1 87 ? -3.919 1.603 18.400 1.00 89.56 87 SER A CA 1
ATOM 697 C C . SER A 1 87 ? -3.342 0.311 17.812 1.00 89.56 87 SER A C 1
ATOM 699 O O . SER A 1 87 ? -3.321 0.185 16.594 1.00 89.56 87 SER A O 1
ATOM 701 N N . TYR A 1 88 ? -2.953 -0.674 18.635 1.00 88.88 88 TYR A N 1
ATOM 702 C CA . TYR A 1 88 ? -2.427 -1.959 18.142 1.00 88.88 88 TYR A CA 1
ATOM 703 C C . TYR A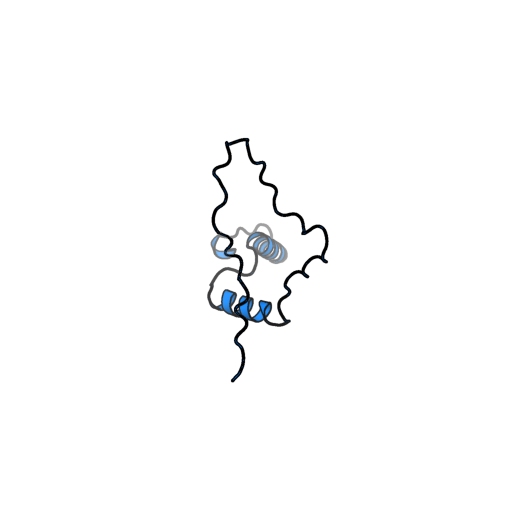 1 88 ? -3.443 -2.775 17.338 1.00 88.88 88 TYR A C 1
ATOM 705 O O . TYR A 1 88 ? -3.047 -3.608 16.536 1.00 88.88 88 TYR A O 1
ATOM 713 N N . CYS A 1 89 ? -4.742 -2.557 17.552 1.00 85.94 89 CYS A N 1
ATOM 714 C CA . CYS A 1 89 ? -5.801 -3.330 16.906 1.00 85.94 89 CYS A CA 1
ATOM 715 C C . CYS A 1 89 ? -6.074 -2.846 15.468 1.00 85.94 89 CYS A C 1
ATOM 717 O O . CYS A 1 89 ? -6.681 -3.550 14.672 1.00 85.94 89 CYS A O 1
ATOM 719 N N . LEU A 1 90 ? -5.608 -1.637 15.136 1.00 84.56 90 LEU A N 1
ATOM 720 C CA . LEU A 1 90 ? -5.779 -0.985 13.833 1.00 84.56 90 LEU A CA 1
ATOM 721 C C . LEU A 1 90 ? -4.450 -0.832 13.071 1.00 84.56 90 LEU A C 1
ATOM 723 O O . LEU A 1 90 ? -4.429 -0.204 12.007 1.00 84.56 90 LEU A O 1
ATOM 727 N N . LEU A 1 91 ? -3.347 -1.318 13.656 1.00 77.75 91 LEU A N 1
ATOM 728 C CA . LEU A 1 91 ? -1.987 -1.175 13.141 1.00 77.75 91 LEU A CA 1
ATOM 729 C C . LEU A 1 91 ? -1.662 -2.216 12.081 1.00 77.75 91 LEU A C 1
ATOM 731 O O . LEU A 1 91 ? -1.992 -3.403 12.252 1.00 77.75 91 LEU A O 1
#

Mean predicted aligned error: 15.66 Å

Radius of gyration: 30.74 Å; Cα contacts (8 Å, |Δi|>4): 16; chains: 1; bounding box: 74×44×68 Å